Protein AF-A0A6G2D697-F1 (afdb_monomer_lite)

Secondary structure (DSSP, 8-state):
--EETTEE----GGGHHHHHHHHT--EEEE--TT--HHHHHHHHHHHHHTT-EEEEPPPHHHHHTT-S-TTT--EE--HHHHHS---------

Sequence (93 aa):
GQKLGGIPVLGSYDQLPELAKRHQIEKVIVAIPSLDPSEYERILKMCNQLGLKCYKMPKIESVVQGLHPQVGGFQKIDITDLLGRKEIQLDES

Foldseek 3Di:
DDDDPNHDDPDDLVCVLVVCVVVVAAEEEDACQPDDVVVVLVSQVVCVVSNHFYWYQDDVVCVVVVVDDPPDRTHTDDPVVNVVPPPPPPPDD

InterPro domains:
  IPR036291 NAD(P)-binding domain superfamily [SSF51735] (1-89)
  IPR051203 Polysaccharide Synthase-Related Protein [PTHR43318] (2-92)

pLDDT: mean 75.42, std 16.74, range [43.72, 94.62]

Radius of gyration: 15.61 Å; chains: 1; bounding box: 35×52×27 Å

Structure (mmCIF, N/CA/C/O backbone):
data_AF-A0A6G2D697-F1
#
_entry.id   AF-A0A6G2D697-F1
#
loop_
_atom_site.group_PDB
_atom_site.id
_atom_site.type_symbol
_atom_site.label_atom_id
_atom_site.label_alt_id
_atom_site.label_comp_id
_atom_site.label_asym_id
_atom_site.label_entity_id
_atom_site.label_seq_id
_atom_site.pdbx_PDB_ins_code
_atom_site.Cartn_x
_atom_site.Cartn_y
_atom_site.Cartn_z
_atom_site.occupancy
_atom_site.B_iso_or_equiv
_atom_site.auth_seq_id
_atom_site.auth_comp_id
_atom_site.auth_asym_id
_atom_site.auth_atom_id
_atom_site.pdbx_PDB_model_num
ATOM 1 N N . GLY A 1 1 ? -0.944 -15.644 -20.617 1.00 73.19 1 GLY A N 1
ATOM 2 C CA . GLY A 1 1 ? -0.965 -14.728 -19.459 1.00 73.19 1 GLY A CA 1
ATOM 3 C C . GLY A 1 1 ? 0.385 -14.060 -19.329 1.00 73.19 1 GLY A C 1
ATOM 4 O O . GLY A 1 1 ? 1.386 -14.714 -19.600 1.00 73.19 1 GLY A O 1
ATOM 5 N N . GLN A 1 2 ? 0.413 -12.778 -18.970 1.00 88.31 2 GLN A N 1
ATOM 6 C CA . GLN A 1 2 ? 1.650 -12.015 -18.790 1.00 88.31 2 GLN A CA 1
ATOM 7 C C . GLN A 1 2 ? 2.357 -12.444 -17.492 1.00 88.31 2 GLN A C 1
ATOM 9 O O . GLN A 1 2 ? 1.701 -12.792 -16.508 1.00 88.31 2 GLN A O 1
ATOM 14 N N . LYS A 1 3 ? 3.693 -12.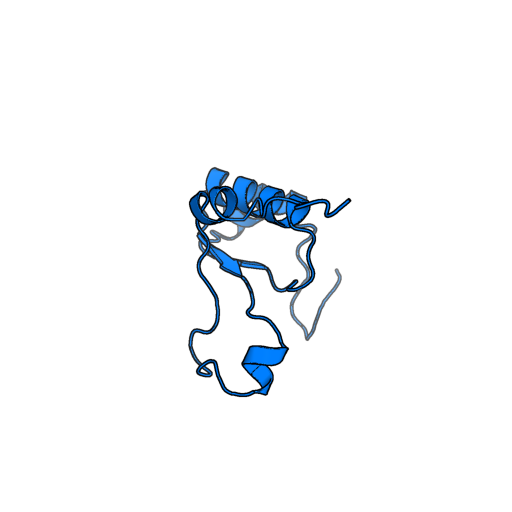461 -17.498 1.00 90.56 3 LYS A N 1
ATOM 15 C CA . LYS A 1 3 ? 4.523 -12.790 -16.332 1.00 90.56 3 LYS A CA 1
ATOM 16 C C . LYS A 1 3 ? 5.627 -11.751 -16.175 1.00 90.56 3 LYS A C 1
ATOM 18 O O . LYS A 1 3 ? 6.182 -11.304 -17.174 1.00 90.56 3 LYS A O 1
ATOM 23 N N . LEU A 1 4 ? 5.971 -11.425 -14.935 1.00 88.69 4 LEU A N 1
ATOM 24 C CA . LEU A 1 4 ? 7.081 -10.550 -14.571 1.00 88.69 4 LEU A CA 1
ATOM 25 C C . LEU A 1 4 ? 8.000 -11.317 -13.619 1.00 88.69 4 LEU A C 1
ATOM 27 O O . LEU A 1 4 ? 7.548 -11.790 -12.581 1.00 88.69 4 LEU A O 1
ATOM 31 N N . GLY A 1 5 ? 9.267 -11.517 -13.992 1.00 88.94 5 GLY A N 1
ATOM 32 C CA . GLY A 1 5 ? 10.208 -12.293 -13.167 1.00 88.94 5 GLY A CA 1
ATOM 33 C C . GLY A 1 5 ? 9.734 -13.723 -12.857 1.00 88.94 5 GLY A C 1
ATOM 34 O O . GLY A 1 5 ? 10.008 -14.246 -11.785 1.00 88.94 5 GLY A O 1
ATOM 35 N N . GLY A 1 6 ? 8.954 -14.338 -13.755 1.00 91.25 6 GLY A N 1
ATOM 36 C CA . GLY A 1 6 ? 8.346 -15.659 -13.544 1.00 91.25 6 GLY A CA 1
ATOM 37 C C . GLY A 1 6 ? 7.035 -15.657 -12.744 1.00 91.25 6 GLY A C 1
ATOM 38 O O . GLY A 1 6 ? 6.320 -16.660 -12.767 1.00 91.25 6 GLY A O 1
ATOM 39 N N . ILE A 1 7 ? 6.665 -14.533 -12.124 1.00 90.88 7 ILE A N 1
ATOM 40 C CA . ILE A 1 7 ? 5.432 -14.361 -11.344 1.00 90.88 7 ILE A CA 1
ATOM 41 C C . ILE A 1 7 ? 4.282 -13.936 -12.278 1.00 90.88 7 ILE A C 1
ATOM 43 O O . ILE A 1 7 ? 4.482 -13.061 -13.125 1.00 90.88 7 ILE A O 1
ATOM 47 N N . PRO A 1 8 ? 3.082 -14.541 -12.185 1.00 92.25 8 PRO A N 1
ATOM 48 C CA . PRO A 1 8 ? 1.949 -14.181 -13.033 1.00 92.25 8 PRO A CA 1
ATOM 49 C C . PRO A 1 8 ? 1.393 -12.793 -12.701 1.00 92.25 8 PRO A C 1
ATOM 51 O O . PRO A 1 8 ? 1.180 -12.455 -11.539 1.00 92.25 8 PRO A O 1
ATOM 54 N N . VAL A 1 9 ? 1.084 -12.021 -13.742 1.00 93.50 9 VAL A N 1
ATOM 55 C CA . VAL A 1 9 ? 0.310 -10.783 -13.617 1.00 93.50 9 VAL A CA 1
ATOM 56 C C . VAL A 1 9 ? -1.172 -11.157 -13.620 1.00 93.50 9 VAL A C 1
ATOM 58 O O . VAL A 1 9 ? -1.668 -11.713 -14.601 1.00 93.50 9 VAL A O 1
ATOM 61 N N . LEU A 1 10 ? -1.863 -10.897 -12.507 1.00 92.12 10 LEU A N 1
ATOM 62 C CA . LEU A 1 10 ? -3.253 -11.326 -12.303 1.00 92.12 10 LEU A CA 1
ATOM 63 C C . LEU A 1 10 ? -4.291 -10.398 -12.948 1.00 92.12 10 LEU A C 1
ATOM 65 O O . LEU A 1 10 ? -5.413 -10.839 -13.182 1.00 92.12 10 LEU A O 1
ATOM 69 N N . GLY A 1 11 ? -3.930 -9.147 -13.245 1.00 90.38 11 GLY A N 1
ATOM 70 C CA . GLY A 1 11 ? -4.850 -8.174 -13.829 1.00 90.38 11 GLY A CA 1
ATOM 71 C C . GLY A 1 11 ? -4.537 -6.727 -13.457 1.00 90.38 11 GLY A C 1
ATOM 72 O O . GLY A 1 11 ? -3.468 -6.437 -12.915 1.00 90.38 11 GLY A O 1
ATOM 73 N N . SER A 1 12 ? -5.490 -5.838 -13.752 1.00 90.88 12 SER A N 1
ATOM 74 C CA . SER A 1 12 ? -5.475 -4.438 -13.300 1.00 90.88 12 SER A CA 1
ATOM 75 C C . SER A 1 12 ? -5.831 -4.341 -11.815 1.00 90.88 12 SER A C 1
ATOM 77 O O . SER A 1 12 ? -6.520 -5.208 -11.271 1.00 90.88 12 SER A O 1
ATOM 79 N N . TYR A 1 13 ? -5.432 -3.245 -11.168 1.00 88.19 13 TYR A N 1
ATOM 80 C CA . TYR A 1 13 ? -5.852 -2.946 -9.801 1.00 88.19 13 TYR A CA 1
ATOM 81 C C . TYR A 1 13 ? -7.375 -2.749 -9.685 1.00 88.19 13 TYR A C 1
ATOM 83 O O . TYR A 1 13 ? -7.926 -2.970 -8.615 1.00 88.19 13 TYR A O 1
ATOM 91 N N . ASP A 1 14 ? -8.086 -2.437 -10.773 1.00 90.25 14 ASP A N 1
ATOM 92 C CA . ASP A 1 14 ? -9.559 -2.386 -10.779 1.00 90.25 14 ASP A CA 1
ATOM 93 C C . ASP A 1 14 ? -10.204 -3.744 -10.460 1.00 90.25 14 ASP A C 1
ATOM 95 O O . ASP A 1 14 ? -11.325 -3.813 -9.964 1.00 90.25 14 ASP A O 1
ATOM 99 N N . GLN A 1 15 ? -9.482 -4.841 -10.714 1.00 92.81 15 GLN A N 1
ATOM 100 C CA . GLN A 1 15 ? -9.921 -6.208 -10.421 1.00 92.81 15 GLN A CA 1
ATOM 101 C C . GLN A 1 15 ? -9.557 -6.638 -8.993 1.00 92.81 15 GLN A C 1
ATOM 103 O O . GLN A 1 15 ? -9.863 -7.762 -8.584 1.00 92.81 15 GLN A O 1
ATOM 108 N N . LEU A 1 16 ? -8.920 -5.757 -8.210 1.00 91.50 16 LEU A N 1
ATOM 109 C CA . LEU A 1 16 ? -8.508 -6.029 -6.836 1.00 91.50 16 LEU A CA 1
ATOM 110 C C . LEU A 1 16 ? -9.652 -6.542 -5.942 1.00 91.50 16 LEU A C 1
ATOM 112 O O . LEU A 1 16 ? -9.372 -7.463 -5.182 1.00 91.50 16 LEU A O 1
ATOM 116 N N . PRO A 1 17 ? -10.917 -6.075 -6.025 1.00 91.50 17 PRO A N 1
ATOM 117 C CA . PRO A 1 17 ? -12.010 -6.635 -5.221 1.00 91.50 17 PRO A CA 1
ATOM 118 C C . PRO A 1 17 ? -12.224 -8.139 -5.435 1.00 91.50 17 PRO A C 1
ATOM 120 O O . PRO A 1 17 ? -12.343 -8.908 -4.478 1.00 91.50 17 PRO A O 1
ATOM 123 N N . GLU A 1 18 ? -12.234 -8.581 -6.694 1.00 94.25 18 GLU A N 1
ATOM 124 C CA . GLU A 1 18 ? -12.421 -9.993 -7.033 1.00 94.25 18 GLU A CA 1
ATOM 125 C C . GLU A 1 18 ? -11.188 -10.820 -6.665 1.00 94.25 18 GLU A C 1
ATOM 127 O O . GLU A 1 18 ? -11.305 -11.909 -6.095 1.00 94.25 18 GLU A O 1
ATOM 132 N N . LEU A 1 19 ? -9.997 -10.286 -6.954 1.00 93.62 19 LEU A N 1
ATOM 133 C CA . LEU A 1 19 ? -8.723 -10.935 -6.656 1.00 93.62 19 LEU A CA 1
ATOM 134 C C . LEU A 1 19 ? -8.500 -11.073 -5.147 1.00 93.62 19 LEU A C 1
ATOM 136 O O . LEU A 1 19 ? -8.086 -12.138 -4.692 1.00 93.62 19 LEU A O 1
ATOM 140 N N . ALA A 1 20 ? -8.830 -10.045 -4.366 1.00 92.81 20 ALA A N 1
ATOM 141 C CA . ALA A 1 20 ? -8.712 -10.056 -2.914 1.00 92.81 20 ALA A CA 1
ATOM 142 C C . ALA A 1 20 ? -9.575 -11.153 -2.294 1.00 92.81 20 ALA A C 1
ATOM 144 O O . ALA A 1 20 ? -9.086 -11.918 -1.465 1.00 92.81 20 ALA A O 1
ATOM 145 N N . LYS A 1 21 ? -10.820 -11.299 -2.762 1.00 91.12 21 LYS A N 1
ATOM 146 C CA . LYS A 1 21 ? -11.719 -12.363 -2.304 1.00 91.12 21 LYS A CA 1
ATOM 147 C C . LYS A 1 21 ? -11.235 -13.749 -2.729 1.00 91.12 21 LYS A C 1
ATOM 149 O O . LYS A 1 21 ? -11.240 -14.672 -1.920 1.00 91.12 21 LYS A O 1
ATOM 154 N N . ARG A 1 22 ? -10.813 -13.905 -3.988 1.00 94.62 22 ARG A N 1
ATOM 155 C CA . ARG A 1 22 ? -10.357 -15.194 -4.536 1.00 94.62 22 ARG A CA 1
ATOM 156 C C . ARG A 1 22 ? -9.084 -15.698 -3.857 1.00 94.62 22 ARG A C 1
ATOM 158 O O . ARG A 1 22 ? -8.959 -16.897 -3.633 1.00 94.62 22 ARG A O 1
ATOM 165 N N . HIS A 1 23 ? -8.154 -14.795 -3.560 1.00 92.19 23 HIS A N 1
ATOM 166 C CA . HIS A 1 23 ? -6.828 -15.129 -3.041 1.00 92.19 23 HIS A CA 1
ATOM 167 C C . HIS A 1 23 ? -6.662 -14.861 -1.540 1.00 92.19 23 HIS A C 1
ATOM 169 O O . HIS A 1 23 ? -5.567 -15.068 -1.028 1.00 92.19 23 HIS A O 1
ATOM 175 N N . GLN A 1 24 ? -7.721 -14.426 -0.845 1.00 91.50 24 GLN A N 1
ATOM 176 C CA . GLN A 1 24 ? -7.701 -14.088 0.587 1.00 91.50 24 GLN A CA 1
ATOM 177 C C . GLN A 1 24 ? -6.564 -13.114 0.927 1.00 91.50 24 GLN A C 1
ATOM 179 O O . GLN A 1 24 ? -5.775 -13.321 1.845 1.00 91.50 24 GLN A O 1
ATOM 184 N N . ILE A 1 25 ? -6.446 -12.059 0.122 1.00 92.38 25 ILE A N 1
ATOM 185 C CA . ILE A 1 25 ? -5.392 -11.057 0.286 1.00 92.38 25 ILE A CA 1
ATOM 186 C C . ILE A 1 25 ? -5.649 -10.290 1.585 1.00 92.38 25 ILE A C 1
ATOM 188 O O . ILE A 1 25 ? -6.760 -9.832 1.821 1.00 92.38 25 ILE A O 1
ATOM 192 N N . GLU A 1 26 ? -4.613 -10.104 2.401 1.00 89.62 26 GLU A N 1
ATOM 193 C CA . GLU A 1 26 ? -4.684 -9.288 3.626 1.00 89.62 26 GLU A CA 1
ATOM 194 C C . GLU A 1 26 ? -3.903 -7.970 3.508 1.00 89.62 26 GLU A C 1
ATOM 196 O O . GLU A 1 26 ? -4.135 -7.014 4.256 1.00 89.62 26 GLU A O 1
ATOM 201 N N . LYS A 1 27 ? -2.920 -7.930 2.599 1.00 89.44 27 LYS A N 1
ATOM 202 C CA . LYS A 1 27 ? -1.957 -6.833 2.462 1.00 89.44 27 LYS A CA 1
ATOM 203 C C . LYS A 1 27 ? -1.703 -6.512 0.994 1.00 89.44 27 LYS A C 1
ATOM 205 O O . LYS A 1 27 ? -1.529 -7.419 0.185 1.00 89.44 27 LYS A O 1
ATOM 210 N N . VAL A 1 28 ? -1.616 -5.223 0.682 1.00 90.62 28 VAL A N 1
ATOM 211 C CA . VAL A 1 28 ? -1.314 -4.696 -0.654 1.00 90.62 28 VAL A CA 1
ATOM 212 C C . VAL A 1 28 ? -0.125 -3.751 -0.557 1.00 90.62 28 VAL A C 1
ATOM 214 O O . VAL A 1 28 ? -0.082 -2.897 0.326 1.00 90.62 28 VAL A O 1
ATOM 217 N N . ILE A 1 29 ? 0.836 -3.890 -1.469 1.00 89.19 29 ILE A N 1
ATOM 218 C CA . ILE A 1 29 ? 2.003 -3.009 -1.562 1.00 89.19 29 ILE A CA 1
ATOM 219 C C . ILE A 1 29 ? 1.933 -2.254 -2.889 1.00 89.19 29 ILE A C 1
ATOM 221 O O . ILE A 1 29 ? 1.957 -2.864 -3.956 1.00 89.19 29 ILE A O 1
ATOM 225 N N . VAL A 1 30 ? 1.875 -0.924 -2.824 1.00 88.81 30 VAL A N 1
ATOM 226 C CA . VAL A 1 30 ? 1.930 -0.048 -3.998 1.00 88.81 30 VAL A CA 1
ATOM 227 C C . VAL A 1 30 ? 3.391 0.258 -4.309 1.00 88.81 30 VAL A C 1
ATOM 229 O O . VAL A 1 30 ? 4.033 1.087 -3.660 1.00 88.81 30 VAL A O 1
ATOM 232 N N . ALA A 1 31 ? 3.920 -0.433 -5.318 1.00 85.56 31 ALA A N 1
ATOM 233 C CA . ALA A 1 31 ? 5.309 -0.332 -5.765 1.00 85.56 31 ALA A CA 1
ATOM 234 C C . ALA A 1 31 ? 5.521 0.719 -6.873 1.00 85.56 31 ALA A C 1
ATOM 236 O O . ALA A 1 31 ? 6.348 0.536 -7.761 1.00 85.56 31 ALA A O 1
ATOM 237 N N . ILE A 1 32 ? 4.763 1.819 -6.832 1.00 86.12 32 ILE A N 1
ATOM 238 C CA . ILE A 1 32 ? 4.841 2.916 -7.808 1.00 86.12 32 ILE A CA 1
ATOM 239 C C . ILE A 1 32 ? 5.125 4.212 -7.031 1.00 86.12 32 ILE A C 1
ATOM 241 O O . ILE A 1 32 ? 4.195 4.914 -6.631 1.00 86.12 32 ILE A O 1
ATOM 245 N N . PRO A 1 33 ? 6.399 4.525 -6.727 1.00 74.38 33 PRO A N 1
ATOM 246 C CA . PRO A 1 33 ? 6.740 5.659 -5.864 1.00 74.38 33 PRO A CA 1
ATOM 247 C C . PRO A 1 33 ? 6.362 7.015 -6.479 1.00 74.38 33 PRO A C 1
ATOM 249 O O . PRO A 1 33 ? 6.070 7.949 -5.732 1.00 74.38 33 PRO A O 1
ATOM 252 N N . SER A 1 34 ? 6.333 7.092 -7.813 1.00 78.81 34 SER A N 1
ATOM 253 C CA . SER A 1 34 ? 5.986 8.262 -8.628 1.00 78.81 34 SER A CA 1
ATOM 254 C C . SER A 1 34 ? 4.504 8.336 -9.014 1.00 78.81 34 SER A C 1
ATOM 256 O O . SER A 1 34 ? 4.158 9.096 -9.914 1.00 78.81 34 SER A O 1
ATOM 258 N N . LEU A 1 35 ? 3.639 7.515 -8.407 1.00 83.38 35 LEU A N 1
ATOM 259 C CA . LEU A 1 35 ? 2.207 7.541 -8.703 1.00 83.38 35 LEU A CA 1
ATOM 260 C C . LEU A 1 35 ? 1.605 8.890 -8.297 1.00 83.38 35 LEU A C 1
ATOM 262 O O . LEU A 1 35 ? 1.937 9.416 -7.231 1.00 83.38 35 LEU A O 1
ATOM 266 N N . ASP A 1 36 ? 0.702 9.404 -9.131 1.00 83.75 36 ASP A N 1
ATOM 267 C CA . ASP A 1 36 ? -0.035 10.628 -8.841 1.00 83.75 36 ASP A CA 1
ATOM 268 C C . ASP A 1 36 ? -0.813 10.506 -7.513 1.00 83.75 36 ASP A C 1
ATOM 270 O O . ASP A 1 36 ? -1.391 9.445 -7.241 1.00 83.75 36 ASP A O 1
ATOM 274 N N . PRO A 1 37 ? -0.856 11.559 -6.675 1.00 79.25 37 PRO A N 1
ATOM 275 C CA . PRO A 1 37 ? -1.576 11.525 -5.405 1.00 79.25 37 PRO A CA 1
ATOM 276 C C . PRO A 1 37 ? -3.058 11.140 -5.524 1.00 79.25 37 PRO A C 1
ATOM 278 O O . PRO A 1 37 ? -3.572 10.461 -4.635 1.00 79.25 37 PRO A O 1
ATOM 281 N N . SER A 1 38 ? -3.743 11.522 -6.606 1.00 83.69 38 SER A N 1
ATOM 282 C CA . SER A 1 38 ? -5.166 11.216 -6.810 1.00 83.69 38 SER A CA 1
ATOM 283 C C . SER A 1 38 ? -5.408 9.731 -7.102 1.00 83.69 38 SER A C 1
ATOM 285 O O . SER A 1 38 ? -6.286 9.106 -6.501 1.00 83.69 38 SER A O 1
ATOM 287 N N . GLU A 1 39 ? -4.565 9.124 -7.940 1.00 85.62 39 GLU A N 1
ATOM 288 C CA . GLU A 1 39 ? -4.579 7.678 -8.187 1.00 85.62 39 GLU A CA 1
ATOM 289 C C . GLU A 1 39 ? -4.187 6.904 -6.924 1.00 85.62 39 GLU A C 1
ATOM 291 O O . GLU A 1 39 ? -4.757 5.857 -6.606 1.00 85.62 39 GLU A O 1
ATOM 296 N N . TYR A 1 40 ? -3.261 7.458 -6.142 1.00 83.12 40 TYR A N 1
ATOM 297 C CA . TYR A 1 40 ? -2.877 6.901 -4.854 1.00 83.12 40 TYR A CA 1
ATOM 298 C C . TYR A 1 40 ? -4.057 6.861 -3.867 1.00 83.12 40 TYR A C 1
ATOM 300 O O . TYR A 1 40 ? -4.321 5.830 -3.243 1.00 83.12 40 TYR A O 1
ATOM 308 N N . GLU A 1 41 ? -4.809 7.959 -3.759 1.00 83.25 41 GLU A N 1
ATOM 309 C CA . GLU A 1 41 ? -6.026 8.051 -2.947 1.00 83.25 41 GLU A CA 1
ATOM 310 C C . GLU A 1 41 ? -7.089 7.038 -3.394 1.00 83.25 41 GLU A C 1
ATOM 312 O O . GLU A 1 41 ? -7.727 6.391 -2.558 1.00 83.25 41 GLU A O 1
ATOM 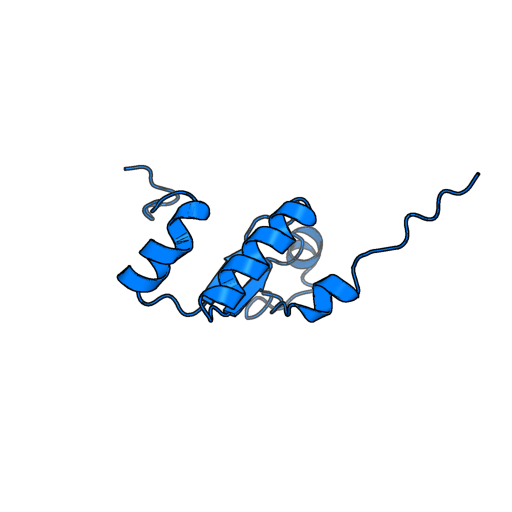317 N N . ARG A 1 42 ? -7.255 6.852 -4.707 1.00 87.50 42 ARG A N 1
ATOM 318 C CA . ARG A 1 42 ? -8.194 5.881 -5.280 1.00 87.50 42 ARG A CA 1
ATOM 319 C C . ARG A 1 42 ? -7.861 4.448 -4.852 1.00 87.50 42 ARG A C 1
ATOM 321 O O . ARG A 1 42 ? -8.751 3.727 -4.395 1.00 87.50 42 ARG A O 1
ATOM 328 N N . ILE A 1 43 ? -6.588 4.057 -4.928 1.00 88.50 43 ILE A N 1
ATOM 329 C CA . ILE A 1 43 ? -6.120 2.729 -4.497 1.00 88.50 43 ILE A CA 1
ATOM 330 C C . ILE A 1 43 ? -6.330 2.536 -2.991 1.00 88.50 43 ILE A C 1
ATOM 332 O O . ILE A 1 43 ? -6.823 1.491 -2.566 1.00 88.50 43 ILE A O 1
ATOM 336 N N . LEU A 1 44 ? -6.017 3.546 -2.175 1.00 85.94 44 LEU A N 1
ATOM 337 C CA . LEU A 1 44 ? -6.213 3.478 -0.725 1.00 85.94 44 LEU A CA 1
ATOM 338 C C . LEU A 1 44 ? -7.684 3.331 -0.337 1.00 85.94 44 LEU A C 1
ATOM 340 O O . LEU A 1 44 ? -8.009 2.514 0.525 1.00 85.94 44 LEU A O 1
ATOM 344 N N . LYS A 1 45 ? -8.584 4.086 -0.977 1.00 87.62 45 LYS A N 1
ATOM 345 C CA . LYS A 1 45 ? -10.032 3.961 -0.750 1.00 87.62 45 LYS A CA 1
ATOM 346 C C . LYS A 1 45 ? -10.520 2.551 -1.060 1.00 87.62 45 LYS A C 1
ATOM 348 O O . LYS A 1 45 ? -11.248 1.977 -0.254 1.00 87.62 45 LYS A O 1
ATOM 353 N N . MET A 1 46 ? -10.069 1.978 -2.174 1.00 89.19 46 MET A N 1
ATOM 354 C CA . MET A 1 46 ? -10.397 0.605 -2.552 1.00 89.19 46 MET A CA 1
ATOM 355 C C . MET A 1 46 ? -9.856 -0.412 -1.534 1.00 89.19 46 MET A C 1
ATOM 357 O O . MET A 1 46 ? -10.610 -1.255 -1.057 1.00 89.19 46 MET A O 1
ATOM 361 N N . CYS A 1 47 ? -8.584 -0.295 -1.138 1.00 89.56 47 CYS A N 1
ATOM 362 C CA . CYS A 1 47 ? -7.982 -1.102 -0.070 1.00 89.56 47 CYS A CA 1
ATOM 363 C C . CYS A 1 47 ? -8.824 -1.059 1.217 1.00 89.56 47 CYS A C 1
ATOM 365 O O . CYS A 1 47 ? -9.159 -2.105 1.769 1.00 89.56 47 CYS A O 1
ATOM 367 N N . ASN A 1 48 ? -9.209 0.140 1.666 1.00 87.19 48 ASN A N 1
ATOM 368 C CA . ASN A 1 48 ? -9.980 0.335 2.893 1.00 87.19 48 ASN A CA 1
ATOM 369 C C . ASN A 1 48 ? -11.382 -0.279 2.816 1.00 87.19 48 ASN A C 1
ATOM 371 O O . ASN A 1 48 ? -11.802 -0.946 3.758 1.00 87.19 48 ASN A O 1
ATOM 375 N N . GLN A 1 49 ? -12.091 -0.110 1.695 1.00 88.94 49 GLN A N 1
ATOM 376 C CA . GLN A 1 49 ? -13.408 -0.728 1.480 1.00 88.94 49 GLN A CA 1
ATOM 377 C C . GLN A 1 49 ? -13.355 -2.259 1.535 1.00 88.94 49 GLN A C 1
ATOM 379 O O . GLN A 1 49 ? -14.321 -2.899 1.942 1.00 88.94 49 GLN A O 1
ATOM 384 N N . LEU A 1 50 ? -12.221 -2.841 1.144 1.00 88.50 50 LEU A N 1
ATOM 385 C CA . LEU A 1 50 ? -11.978 -4.281 1.164 1.00 88.50 50 LEU A CA 1
ATOM 386 C C . LEU A 1 50 ? -11.367 -4.776 2.490 1.00 88.50 50 LEU A C 1
ATOM 388 O O . LEU A 1 50 ? -11.122 -5.971 2.629 1.00 88.50 50 LEU A O 1
ATOM 392 N N . GLY A 1 51 ? -11.102 -3.886 3.455 1.00 88.31 51 GLY A N 1
ATOM 393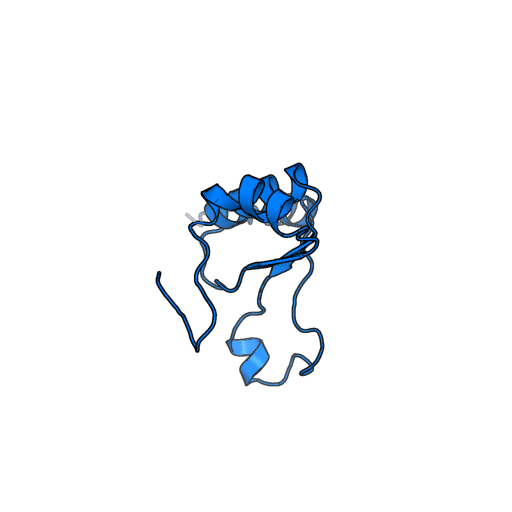 C CA . GLY A 1 51 ? -10.443 -4.228 4.722 1.00 88.31 51 GLY A CA 1
ATOM 394 C C . GLY A 1 51 ? -8.962 -4.608 4.582 1.00 88.31 51 GLY A C 1
ATOM 395 O O . GLY A 1 51 ? -8.400 -5.254 5.467 1.00 88.31 51 GLY A O 1
ATOM 396 N N . LEU A 1 52 ? -8.321 -4.230 3.474 1.00 90.06 52 LEU A N 1
ATOM 397 C CA . LEU A 1 52 ? -6.935 -4.570 3.157 1.00 90.06 52 LEU A CA 1
ATOM 398 C C . LEU A 1 52 ? -5.961 -3.573 3.780 1.00 90.06 52 LEU A C 1
ATOM 400 O O . LEU A 1 52 ? -6.154 -2.358 3.719 1.00 90.06 52 LEU A O 1
ATOM 404 N N . LYS A 1 53 ? -4.842 -4.078 4.306 1.00 87.88 53 LYS A N 1
ATOM 405 C CA . LYS A 1 53 ? -3.742 -3.223 4.770 1.00 87.88 53 LYS A CA 1
ATOM 406 C C . LYS A 1 53 ? -2.905 -2.779 3.574 1.00 87.88 53 LYS A C 1
ATOM 408 O O . LYS A 1 53 ? -2.215 -3.593 2.962 1.00 87.88 53 LYS A O 1
ATOM 413 N N . CYS A 1 54 ? -2.953 -1.492 3.259 1.00 87.44 54 CYS A N 1
ATOM 414 C CA . CYS A 1 54 ? -2.226 -0.903 2.140 1.00 87.44 54 CYS A CA 1
ATOM 415 C C . CY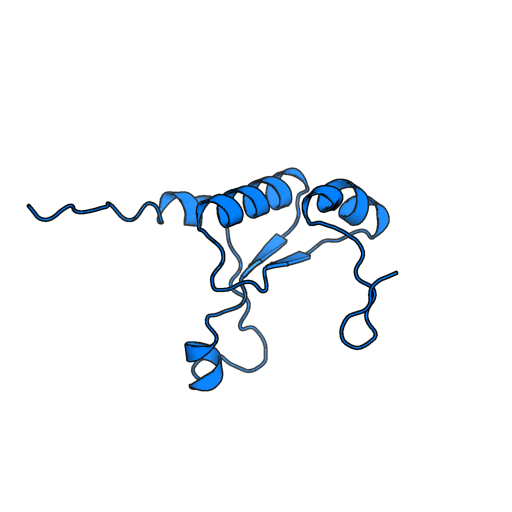S A 1 54 ? -0.872 -0.315 2.613 1.00 87.44 54 CYS A C 1
ATOM 417 O O . CYS A 1 54 ? -0.786 0.336 3.658 1.00 87.44 54 CYS A O 1
ATOM 419 N N . TYR A 1 55 ? 0.192 -0.542 1.840 1.00 85.06 55 TYR A N 1
ATOM 420 C CA . TYR A 1 55 ? 1.560 -0.098 2.128 1.00 85.06 55 TYR A CA 1
ATOM 421 C C . TYR A 1 55 ? 2.189 0.576 0.904 1.00 85.06 55 TYR A C 1
ATOM 423 O O . TYR A 1 55 ? 1.943 0.150 -0.224 1.00 85.06 55 TYR A O 1
ATOM 431 N N . LYS A 1 56 ? 3.050 1.580 1.111 1.00 80.19 56 LYS A N 1
ATOM 432 C CA . LYS A 1 56 ? 3.840 2.206 0.037 1.00 80.19 56 LYS A CA 1
ATOM 433 C C . LYS A 1 56 ? 5.250 1.658 -0.006 1.00 80.19 56 LYS A C 1
ATOM 435 O O . LYS A 1 56 ? 5.881 1.456 1.033 1.00 80.19 56 LYS A O 1
ATOM 440 N N . MET A 1 57 ? 5.771 1.532 -1.218 1.00 76.75 57 MET A N 1
ATOM 441 C CA . MET A 1 57 ? 7.202 1.406 -1.439 1.00 76.75 57 MET A CA 1
ATOM 442 C C . MET A 1 57 ? 7.919 2.736 -1.128 1.00 76.75 57 MET A C 1
ATOM 444 O O . MET A 1 57 ? 7.508 3.783 -1.639 1.00 76.75 57 MET A O 1
ATOM 448 N N . PRO A 1 58 ? 8.979 2.727 -0.301 1.00 66.19 58 PRO A N 1
ATOM 449 C CA . PRO A 1 58 ? 9.761 3.927 -0.020 1.00 66.19 58 PRO A CA 1
ATOM 450 C C . PRO A 1 58 ? 10.402 4.464 -1.307 1.00 66.19 58 PRO A C 1
ATOM 452 O O . PRO A 1 58 ? 10.572 3.735 -2.290 1.00 66.19 58 PRO A O 1
ATOM 455 N N . LYS A 1 59 ? 10.748 5.757 -1.319 1.00 63.78 59 LYS A N 1
ATOM 456 C CA . LYS A 1 59 ? 11.446 6.361 -2.461 1.00 63.78 59 LYS A CA 1
ATOM 457 C C . LYS A 1 59 ? 12.766 5.625 -2.701 1.00 63.78 59 LYS A C 1
ATOM 459 O O . LYS A 1 59 ? 13.490 5.319 -1.759 1.00 63.78 59 LYS A O 1
ATOM 464 N N . ILE A 1 60 ? 13.093 5.375 -3.967 1.00 62.44 60 ILE A N 1
ATOM 465 C CA . ILE A 1 60 ? 14.309 4.643 -4.346 1.00 62.44 60 ILE A CA 1
ATOM 466 C C . ILE A 1 60 ? 15.575 5.311 -3.776 1.00 62.44 60 ILE A C 1
ATOM 468 O O . ILE A 1 60 ? 16.491 4.626 -3.338 1.00 62.44 60 ILE A O 1
ATOM 472 N N . GLU A 1 61 ? 15.580 6.644 -3.690 1.00 58.81 61 GLU A N 1
ATOM 473 C CA . GLU A 1 61 ? 16.674 7.466 -3.160 1.00 58.81 61 GLU A CA 1
ATOM 474 C C . GLU A 1 61 ? 17.015 7.110 -1.707 1.00 58.81 61 GLU A C 1
ATOM 476 O O . GLU A 1 61 ? 18.186 6.943 -1.371 1.00 58.81 61 GLU A O 1
ATOM 481 N N . SER A 1 62 ? 16.003 6.918 -0.853 1.00 57.62 62 SER A N 1
ATOM 482 C CA . SER A 1 62 ? 16.213 6.584 0.560 1.00 57.62 62 SER A CA 1
ATOM 483 C C . SER A 1 62 ? 16.609 5.121 0.773 1.00 57.62 62 SER A C 1
ATOM 485 O O . SER A 1 62 ? 17.284 4.802 1.752 1.00 57.62 62 SER A O 1
ATOM 487 N N . VAL A 1 63 ? 16.237 4.235 -0.157 1.00 59.97 63 VAL A N 1
ATOM 488 C CA . VAL A 1 63 ? 16.677 2.831 -0.169 1.00 59.97 63 VAL A CA 1
ATOM 489 C C . VAL A 1 63 ? 18.144 2.729 -0.593 1.00 59.97 63 VAL A C 1
ATOM 491 O O . VAL A 1 63 ? 18.926 2.053 0.070 1.00 59.97 63 VAL A O 1
ATOM 494 N N . VAL A 1 64 ? 18.540 3.433 -1.658 1.00 59.03 64 VAL A N 1
ATOM 495 C CA . VAL A 1 64 ? 19.911 3.409 -2.201 1.00 59.03 64 VAL A CA 1
ATOM 496 C C . VAL A 1 64 ? 20.915 4.056 -1.244 1.00 59.03 64 VAL A C 1
ATOM 498 O O . VAL A 1 64 ? 22.046 3.590 -1.139 1.00 59.03 64 VAL A O 1
ATOM 501 N N . GLN A 1 65 ? 20.503 5.081 -0.493 1.00 59.72 65 GLN A N 1
ATOM 502 C CA . GLN A 1 65 ? 21.338 5.729 0.526 1.00 59.72 65 GLN A CA 1
ATOM 503 C C . GLN A 1 65 ? 21.496 4.907 1.822 1.00 59.72 65 GLN A C 1
ATOM 505 O O . GLN A 1 65 ? 22.179 5.351 2.741 1.00 59.72 65 GLN A O 1
ATOM 510 N N . GLY A 1 66 ? 20.876 3.724 1.930 1.00 55.84 66 GLY A N 1
ATOM 511 C CA . GLY A 1 66 ? 20.992 2.858 3.111 1.00 55.84 66 GLY A CA 1
ATOM 512 C C . GLY A 1 66 ? 20.283 3.387 4.364 1.00 55.84 66 GLY A C 1
ATOM 513 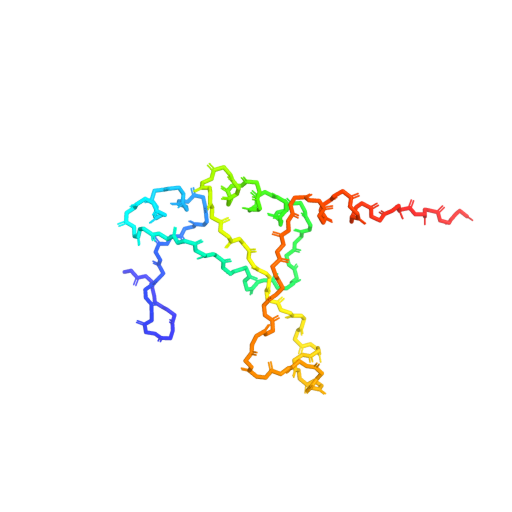O O . GLY A 1 66 ? 20.454 2.829 5.445 1.00 55.84 66 GLY A O 1
ATOM 514 N N . LEU A 1 67 ? 19.465 4.437 4.229 1.00 56.75 67 LEU A N 1
ATOM 515 C CA . LEU A 1 67 ? 18.724 5.058 5.333 1.00 56.75 67 LEU A CA 1
ATOM 516 C C . LEU A 1 67 ? 17.527 4.211 5.799 1.00 56.75 67 LEU A C 1
ATOM 518 O O . LEU A 1 67 ? 16.975 4.469 6.867 1.00 56.75 67 LEU A O 1
ATOM 522 N N . HIS A 1 68 ? 17.131 3.191 5.029 1.00 50.41 68 HIS A N 1
ATOM 523 C CA . HIS A 1 68 ? 16.104 2.230 5.426 1.00 50.41 68 HIS A CA 1
ATOM 524 C C . HIS A 1 68 ? 16.680 0.818 5.606 1.00 50.41 68 HIS A C 1
ATOM 526 O O . HIS A 1 68 ? 17.327 0.301 4.692 1.00 50.41 68 HIS A O 1
ATOM 532 N N . PRO A 1 69 ? 16.421 0.153 6.750 1.00 46.75 69 PRO A N 1
ATOM 533 C CA . PRO A 1 69 ? 16.879 -1.207 6.977 1.00 46.75 69 PRO A CA 1
ATOM 534 C C . PRO A 1 69 ? 16.223 -2.169 5.981 1.00 46.75 69 PRO A C 1
ATOM 536 O O . PRO A 1 69 ? 15.044 -2.053 5.641 1.00 46.75 69 PRO A O 1
ATOM 539 N N . GLN A 1 70 ? 17.006 -3.161 5.558 1.00 48.88 70 GLN A N 1
ATOM 540 C CA . GLN A 1 70 ? 16.698 -4.164 4.528 1.00 48.88 70 GLN A CA 1
ATOM 541 C C . GLN A 1 70 ? 15.497 -5.074 4.884 1.00 48.88 70 GLN A C 1
ATOM 543 O O . GLN A 1 70 ? 15.088 -5.924 4.099 1.00 48.88 70 GLN A O 1
ATOM 548 N N . VAL A 1 71 ? 14.903 -4.881 6.066 1.00 43.72 71 VAL A N 1
ATOM 549 C CA . VAL A 1 71 ? 13.747 -5.606 6.593 1.00 43.72 71 VAL A CA 1
ATOM 550 C C . VAL A 1 71 ? 12.781 -4.573 7.190 1.00 43.72 71 VAL A C 1
ATOM 552 O O . VAL A 1 71 ? 12.929 -4.181 8.341 1.00 43.72 71 VAL A O 1
ATOM 555 N N . GLY A 1 72 ? 11.808 -4.086 6.406 1.00 50.22 72 GLY A N 1
ATOM 556 C CA . GLY A 1 72 ? 10.706 -3.258 6.937 1.00 50.22 72 GLY A CA 1
ATOM 557 C C . GLY A 1 72 ? 10.470 -1.879 6.309 1.00 50.22 72 GLY A C 1
ATOM 558 O O . GLY A 1 72 ? 9.685 -1.111 6.853 1.00 50.22 72 GLY A O 1
ATOM 559 N N . GLY A 1 73 ? 11.077 -1.552 5.165 1.00 54.56 73 GLY A N 1
ATOM 560 C CA . GLY A 1 73 ? 10.943 -0.232 4.520 1.00 54.56 73 GLY A CA 1
ATOM 561 C C . GLY A 1 73 ? 9.549 0.153 3.993 1.00 54.56 73 GLY A C 1
ATOM 562 O O . GLY A 1 73 ? 9.385 1.261 3.495 1.00 54.56 73 GLY A O 1
ATOM 563 N N . PHE A 1 74 ? 8.543 -0.720 4.080 1.00 64.50 74 PHE A N 1
ATOM 564 C CA . PHE A 1 74 ? 7.199 -0.426 3.584 1.00 64.50 74 PHE A CA 1
ATOM 565 C C . PHE A 1 74 ? 6.421 0.436 4.578 1.00 64.50 74 PHE A C 1
ATOM 567 O O . PHE A 1 74 ? 6.106 0.005 5.687 1.00 64.50 74 PHE A O 1
ATOM 574 N N . GLN A 1 75 ? 6.075 1.653 4.166 1.00 68.44 75 GLN A N 1
ATOM 575 C CA . GLN A 1 75 ? 5.315 2.574 5.004 1.00 68.44 75 GLN A CA 1
ATOM 576 C C . GLN A 1 75 ? 3.840 2.168 4.977 1.00 68.44 75 GLN A C 1
ATOM 578 O O . GLN A 1 75 ? 3.211 2.189 3.915 1.00 68.44 75 GLN A O 1
ATOM 583 N N . LYS A 1 76 ? 3.294 1.759 6.132 1.00 66.38 76 LYS A N 1
ATOM 584 C CA . LYS A 1 76 ? 1.845 1.577 6.297 1.00 66.38 76 LYS A CA 1
ATOM 585 C C . LYS A 1 76 ? 1.183 2.936 6.100 1.00 66.38 76 LYS A C 1
ATOM 587 O O . LYS A 1 76 ? 1.669 3.919 6.648 1.00 66.38 76 LYS A O 1
ATOM 592 N N . ILE A 1 77 ? 0.092 2.967 5.348 1.00 69.44 77 ILE A N 1
ATOM 593 C CA . ILE A 1 77 ? -0.656 4.199 5.112 1.00 69.44 77 ILE A CA 1
ATOM 594 C C . ILE A 1 77 ? -2.047 4.065 5.676 1.00 69.44 77 ILE A C 1
ATOM 596 O O . ILE A 1 77 ? -2.676 3.011 5.549 1.00 69.44 77 ILE A O 1
ATOM 600 N N . ASP A 1 78 ? -2.509 5.152 6.272 1.00 64.06 78 ASP A N 1
ATOM 601 C CA . ASP A 1 78 ? -3.867 5.284 6.759 1.00 64.06 78 ASP A CA 1
ATOM 602 C C . ASP A 1 78 ? -4.616 6.380 5.983 1.00 64.06 78 ASP A C 1
ATOM 604 O O . ASP A 1 78 ? -4.015 7.231 5.327 1.00 64.06 78 ASP A O 1
ATOM 608 N N . ILE A 1 79 ? -5.949 6.372 6.029 1.00 59.72 79 ILE A N 1
ATOM 609 C CA . ILE A 1 79 ? -6.759 7.408 5.367 1.00 59.72 79 ILE A CA 1
ATOM 610 C C . ILE A 1 79 ? -6.465 8.801 5.953 1.00 59.72 79 ILE A C 1
ATOM 612 O O . ILE A 1 79 ? -6.625 9.813 5.277 1.00 59.72 79 ILE A O 1
ATOM 616 N N . THR A 1 80 ? -5.987 8.870 7.196 1.00 57.22 80 THR A N 1
ATOM 617 C CA . THR A 1 80 ? -5.570 10.112 7.857 1.00 57.22 80 THR A CA 1
ATOM 618 C C . THR A 1 80 ? -4.313 10.735 7.243 1.00 57.22 80 THR A C 1
ATOM 620 O O . THR A 1 80 ? -4.199 11.960 7.255 1.00 57.22 80 THR A O 1
ATOM 623 N N . ASP A 1 81 ? -3.426 9.952 6.614 1.00 59.91 81 ASP A N 1
ATOM 624 C CA . ASP A 1 81 ? -2.293 10.488 5.842 1.00 59.91 81 ASP A CA 1
ATOM 625 C C . ASP A 1 81 ? -2.762 11.313 4.629 1.00 59.91 81 ASP A C 1
ATOM 627 O O . ASP A 1 81 ? -2.059 12.225 4.193 1.00 59.91 81 ASP A O 1
ATOM 631 N N . LEU A 1 82 ? -3.956 11.030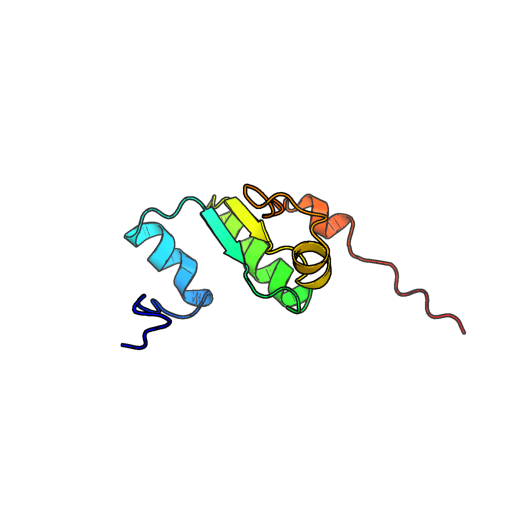 4.089 1.00 57.12 82 LEU A N 1
ATOM 632 C CA . LEU A 1 82 ? -4.537 11.783 2.970 1.00 57.12 82 LEU A CA 1
ATOM 633 C C . LEU A 1 82 ? -5.064 13.159 3.399 1.00 57.12 82 LEU A C 1
ATOM 635 O O . LEU A 1 82 ? -5.034 14.097 2.605 1.00 57.12 82 LEU A O 1
ATOM 639 N N . LEU A 1 83 ? -5.501 13.309 4.655 1.00 55.84 83 LEU A N 1
ATOM 640 C CA . LEU A 1 83 ? -5.912 14.606 5.209 1.00 55.84 83 LEU A CA 1
ATOM 641 C C . LEU A 1 83 ? -4.707 15.528 5.453 1.00 55.84 83 LEU A C 1
ATOM 643 O O . LEU A 1 83 ? -4.840 16.742 5.342 1.00 55.84 83 LEU A O 1
ATOM 647 N N . GLY A 1 84 ? -3.531 14.959 5.740 1.00 48.06 84 GLY A N 1
ATOM 648 C CA . GLY A 1 84 ? -2.290 15.707 5.971 1.00 48.06 84 GLY A CA 1
ATOM 649 C C . GLY A 1 84 ? -1.483 16.052 4.712 1.00 48.06 84 GLY A C 1
ATOM 650 O O . GLY A 1 84 ? -0.522 16.806 4.815 1.00 48.06 84 GLY A O 1
ATOM 651 N N . ARG A 1 85 ? -1.842 15.511 3.536 1.00 53.94 85 ARG A N 1
ATOM 652 C CA . ARG A 1 85 ? -1.097 15.671 2.265 1.00 53.94 85 ARG A CA 1
ATOM 653 C C . ARG A 1 85 ? -1.843 16.415 1.158 1.00 53.94 85 ARG A C 1
ATOM 655 O O . ARG A 1 85 ? -1.404 16.397 0.011 1.00 53.94 85 ARG A O 1
ATOM 662 N N . LYS A 1 86 ? -2.921 17.135 1.474 1.00 45.41 86 LYS A N 1
ATOM 663 C CA . LYS A 1 86 ? -3.209 18.349 0.699 1.00 45.41 86 LYS A CA 1
ATOM 664 C C . LYS A 1 86 ? -2.203 19.404 1.149 1.00 45.41 86 LYS A C 1
ATOM 666 O O . LYS A 1 86 ? -2.536 20.274 1.945 1.00 45.41 86 LYS A O 1
ATOM 671 N N . GLU A 1 87 ? -0.955 19.276 0.700 1.00 45.00 87 GLU A N 1
ATOM 672 C CA . GLU A 1 87 ? -0.047 20.415 0.743 1.00 45.00 87 GLU A CA 1
ATOM 673 C C . GLU A 1 87 ? -0.736 21.549 -0.017 1.00 45.00 87 GLU A C 1
ATOM 675 O O . GLU A 1 87 ? -1.151 21.416 -1.170 1.00 45.00 87 GLU A O 1
ATOM 680 N N . ILE A 1 88 ? -0.967 22.621 0.727 1.00 51.84 88 ILE A N 1
ATOM 681 C CA . ILE A 1 88 ? -1.406 23.929 0.271 1.00 51.84 88 ILE A CA 1
ATOM 682 C C . ILE A 1 88 ? -0.538 24.287 -0.939 1.00 51.84 88 ILE A C 1
ATOM 684 O O . ILE A 1 88 ? 0.675 24.431 -0.797 1.00 51.84 88 ILE A O 1
ATOM 688 N N . GLN A 1 89 ? -1.139 24.403 -2.124 1.00 46.50 89 GLN A N 1
ATOM 689 C CA . GLN A 1 89 ? -0.501 25.116 -3.225 1.00 46.50 89 GLN A CA 1
ATOM 690 C C . GLN A 1 89 ? -0.431 26.579 -2.779 1.00 46.50 89 GLN A C 1
ATOM 692 O O . GLN A 1 89 ? -1.414 27.310 -2.868 1.00 46.50 89 GLN A O 1
ATOM 697 N N . LEU A 1 90 ? 0.686 26.972 -2.165 1.00 45.97 90 LEU A N 1
ATOM 698 C CA . LEU A 1 90 ? 1.032 28.378 -2.027 1.00 45.97 90 LEU A CA 1
ATOM 699 C C . LEU A 1 90 ? 1.479 28.833 -3.415 1.00 45.97 90 LEU A C 1
ATOM 701 O O . LEU A 1 90 ? 2.637 28.668 -3.788 1.00 45.97 90 LEU A O 1
ATOM 705 N N . ASP A 1 91 ? 0.525 29.343 -4.189 1.00 48.69 91 ASP A N 1
ATOM 706 C CA . ASP A 1 91 ? 0.820 30.230 -5.307 1.00 48.69 91 ASP A CA 1
ATOM 707 C C . ASP A 1 91 ? 1.503 31.478 -4.727 1.00 48.69 91 ASP A C 1
ATOM 709 O O . ASP A 1 91 ? 0.851 32.342 -4.134 1.00 48.69 91 ASP A O 1
ATOM 713 N N . GLU A 1 92 ? 2.827 31.563 -4.846 1.00 50.56 92 GLU A N 1
ATOM 714 C CA . GLU A 1 92 ? 3.527 32.836 -4.683 1.00 50.56 92 GLU A CA 1
ATOM 715 C C . GLU A 1 92 ? 3.289 33.661 -5.958 1.00 50.56 92 GLU A C 1
ATOM 717 O O . GLU A 1 92 ? 3.715 33.276 -7.048 1.00 50.56 92 GLU A O 1
ATOM 722 N N . SER A 1 93 ? 2.526 34.752 -5.815 1.00 50.16 93 SER A N 1
ATOM 723 C CA . SER A 1 93 ? 2.336 35.797 -6.836 1.00 50.16 93 SER A CA 1
ATOM 724 C C . SER A 1 93 ? 3.513 36.764 -6.887 1.00 50.16 93 SER A C 1
ATOM 726 O O . SER A 1 93 ? 4.110 37.013 -5.816 1.00 50.16 93 SER A O 1
#

Organism: Streptococcus pneumoniae (NCBI:txid1313)